Protein AF-F9WEQ5-F1 (afdb_monomer_lite)

Structure (mmCIF, N/CA/C/O backbone):
data_AF-F9WEQ5-F1
#
_entry.id   AF-F9WEQ5-F1
#
loop_
_atom_site.group_PDB
_atom_site.id
_atom_site.type_symbol
_atom_site.label_atom_id
_atom_site.label_alt_id
_atom_site.label_comp_id
_atom_site.label_asym_id
_atom_site.label_entity_id
_atom_site.label_seq_id
_atom_site.pdbx_PDB_ins_code
_atom_site.Cartn_x
_atom_site.Cartn_y
_atom_site.Cartn_z
_atom_site.occupancy
_atom_site.B_iso_or_equiv
_atom_site.auth_seq_id
_atom_site.auth_comp_id
_atom_site.auth_asym_id
_atom_site.auth_atom_id
_atom_site.pdbx_PDB_model_num
ATOM 1 N N . MET A 1 1 ? -12.460 -14.233 12.425 1.00 58.81 1 MET A N 1
ATOM 2 C CA . MET A 1 1 ? -12.900 -13.521 11.205 1.00 58.81 1 MET A CA 1
ATOM 3 C C . MET A 1 1 ? -11.668 -12.796 10.695 1.00 58.81 1 MET A C 1
ATOM 5 O O . MET A 1 1 ? -11.039 -12.148 11.514 1.00 58.81 1 MET A O 1
ATOM 9 N N . VAL A 1 2 ? -11.254 -12.998 9.443 1.00 80.75 2 VAL A N 1
ATOM 10 C CA . VAL A 1 2 ? -10.010 -12.403 8.913 1.00 80.75 2 VAL A CA 1
ATOM 11 C C . VAL A 1 2 ? -10.274 -10.935 8.573 1.00 80.75 2 VAL A C 1
ATOM 13 O O . VAL A 1 2 ? -11.268 -10.630 7.916 1.00 80.75 2 VAL A O 1
ATOM 16 N N . PHE A 1 3 ? -9.411 -10.036 9.036 1.00 89.19 3 PHE A N 1
ATOM 17 C CA . PHE A 1 3 ? -9.428 -8.622 8.686 1.00 89.19 3 PHE A CA 1
ATOM 18 C C . PHE A 1 3 ? -8.559 -8.408 7.445 1.00 89.19 3 PHE A C 1
ATOM 20 O O . PHE A 1 3 ? -7.333 -8.391 7.511 1.00 89.19 3 PHE A O 1
ATOM 27 N N . VAL A 1 4 ? -9.193 -8.296 6.283 1.00 92.00 4 VAL A N 1
ATOM 28 C CA . VAL A 1 4 ? -8.478 -8.155 5.011 1.00 92.00 4 VAL A CA 1
ATOM 29 C C . VAL A 1 4 ? -8.275 -6.679 4.696 1.00 92.00 4 VAL A C 1
ATOM 31 O O . VAL A 1 4 ? -9.220 -5.908 4.793 1.00 92.00 4 VAL A O 1
ATOM 34 N N . LEU A 1 5 ? -7.072 -6.288 4.287 1.00 93.94 5 LEU A N 1
ATOM 35 C CA . LEU A 1 5 ? -6.798 -4.982 3.680 1.00 93.94 5 LEU A CA 1
ATOM 36 C C . LEU A 1 5 ? -6.304 -5.180 2.248 1.00 93.94 5 LEU A C 1
ATOM 38 O O . LEU A 1 5 ? -5.612 -6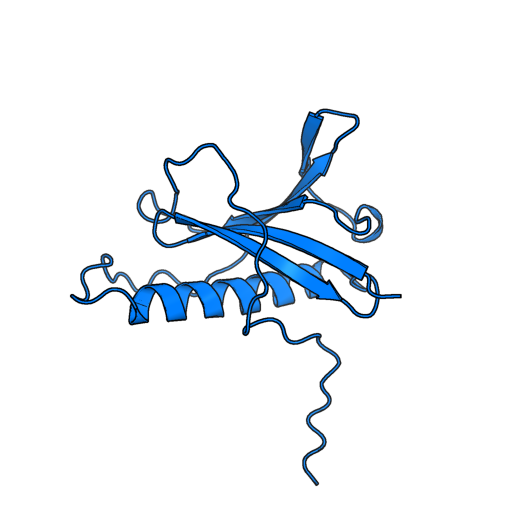.157 1.963 1.00 93.94 5 LEU A O 1
ATOM 42 N N . LEU A 1 6 ? -6.632 -4.255 1.351 1.00 95.00 6 LEU A N 1
ATOM 43 C CA . LEU A 1 6 ? -6.081 -4.228 -0.003 1.00 95.00 6 LEU A CA 1
ATOM 44 C C . LEU A 1 6 ? -5.025 -3.131 -0.043 1.00 95.00 6 LEU A C 1
ATOM 46 O O . LEU A 1 6 ? -5.287 -2.015 0.387 1.00 95.00 6 LEU A O 1
ATOM 50 N N . ALA A 1 7 ? -3.823 -3.412 -0.528 1.00 95.00 7 ALA A N 1
ATOM 51 C CA . ALA A 1 7 ? -2.754 -2.425 -0.584 1.00 95.00 7 ALA A CA 1
ATOM 52 C C . ALA A 1 7 ? -2.156 -2.360 -1.976 1.00 95.00 7 ALA A C 1
ATOM 54 O O . ALA A 1 7 ? -1.735 -3.372 -2.530 1.00 95.00 7 ALA A O 1
ATOM 55 N N . CYS A 1 8 ? -2.054 -1.148 -2.511 1.00 94.50 8 CYS A N 1
ATOM 56 C CA . CYS A 1 8 ? -1.417 -0.904 -3.789 1.00 94.50 8 CYS A CA 1
ATOM 57 C C . CYS A 1 8 ? -0.228 0.050 -3.682 1.00 94.50 8 CYS A C 1
ATOM 59 O O . CYS A 1 8 ? -0.187 0.930 -2.821 1.00 94.50 8 CYS A O 1
ATOM 61 N N . SER A 1 9 ? 0.757 -0.142 -4.555 1.00 92.31 9 SER A N 1
ATOM 62 C CA . SER A 1 9 ? 1.908 0.746 -4.703 1.00 92.31 9 SER A CA 1
ATOM 63 C C . SER A 1 9 ? 2.461 0.674 -6.124 1.00 92.31 9 SER A C 1
ATOM 65 O O . SER A 1 9 ? 2.257 -0.315 -6.830 1.00 92.31 9 SER A O 1
ATOM 67 N N . ASP A 1 10 ? 3.166 1.723 -6.538 1.00 88.62 10 ASP A N 1
ATOM 68 C CA . ASP A 1 10 ? 3.913 1.720 -7.792 1.00 88.62 10 ASP A CA 1
ATOM 69 C C . ASP A 1 10 ? 5.313 1.150 -7.541 1.00 88.62 10 ASP A C 1
ATOM 71 O O . ASP A 1 10 ? 6.085 1.682 -6.735 1.00 88.62 10 ASP A O 1
ATOM 75 N N . ILE A 1 11 ? 5.628 0.046 -8.215 1.00 85.12 11 ILE A N 1
ATOM 76 C CA . ILE A 1 11 ? 6.909 -0.649 -8.121 1.00 85.12 11 ILE A CA 1
ATOM 77 C C . ILE A 1 11 ? 7.353 -0.991 -9.526 1.00 85.12 11 ILE A C 1
ATOM 79 O O . ILE A 1 11 ? 6.603 -1.556 -10.318 1.00 85.12 11 ILE A O 1
ATOM 83 N N . CYS A 1 12 ? 8.602 -0.678 -9.833 1.00 78.62 12 CYS A N 1
ATOM 84 C CA . CYS A 1 12 ? 9.184 -1.027 -11.114 1.00 78.62 12 CYS A CA 1
ATOM 85 C C . CYS A 1 12 ? 8.421 -0.498 -12.348 1.00 78.62 12 CYS A C 1
ATOM 87 O O . CYS A 1 12 ? 8.392 -1.156 -13.388 1.00 78.62 12 CYS A O 1
ATOM 89 N N . GLY A 1 13 ? 7.764 0.662 -12.224 1.00 79.56 13 GLY A N 1
ATOM 90 C CA . GLY A 1 13 ? 6.946 1.253 -13.287 1.00 79.56 13 GLY A CA 1
ATOM 91 C C . GLY A 1 13 ? 5.606 0.543 -13.501 1.00 79.56 13 GLY A C 1
ATOM 92 O O . GLY A 1 13 ? 4.929 0.805 -14.493 1.00 79.56 13 GLY A O 1
ATOM 93 N N . LYS A 1 14 ? 5.217 -0.352 -12.585 1.00 84.31 14 LYS A N 1
ATOM 94 C CA . LYS A 1 14 ? 3.968 -1.120 -12.611 1.00 84.31 14 LYS A CA 1
ATOM 95 C C . LYS A 1 14 ? 3.161 -0.875 -11.344 1.00 84.31 14 LYS A C 1
ATOM 97 O O . LYS A 1 14 ? 3.723 -0.658 -10.271 1.00 84.31 14 LYS A O 1
ATOM 102 N N . LYS A 1 15 ? 1.833 -0.943 -11.454 1.00 90.25 15 LYS A N 1
ATOM 103 C CA . LYS A 1 15 ? 0.969 -0.968 -10.270 1.00 90.25 15 LYS A CA 1
ATOM 104 C C . LYS A 1 15 ? 0.930 -2.374 -9.708 1.00 90.25 15 LYS A C 1
ATOM 106 O O . LYS A 1 15 ? 0.613 -3.332 -10.405 1.00 90.25 15 LYS A O 1
ATOM 111 N N . VAL A 1 16 ? 1.242 -2.491 -8.428 1.00 90.88 16 VAL A N 1
ATOM 112 C CA . VAL A 1 16 ? 1.090 -3.726 -7.666 1.00 90.88 16 VAL A CA 1
ATOM 113 C C . VAL A 1 16 ? -0.085 -3.526 -6.730 1.00 90.88 16 VAL A C 1
ATOM 115 O O . VAL A 1 16 ? -0.094 -2.544 -5.998 1.00 90.88 16 VAL A O 1
ATOM 118 N N . ASN A 1 17 ? -1.062 -4.433 -6.755 1.00 95.06 17 ASN A N 1
ATOM 119 C CA . ASN A 1 17 ? -2.187 -4.449 -5.823 1.00 95.06 17 ASN A CA 1
ATOM 120 C C . ASN A 1 17 ? -2.249 -5.817 -5.140 1.00 95.06 17 ASN A C 1
ATOM 122 O O . ASN A 1 17 ? -2.357 -6.846 -5.811 1.00 95.06 17 ASN A O 1
ATOM 126 N N . VAL A 1 18 ? -2.129 -5.834 -3.817 1.00 94.69 18 VAL A N 1
ATOM 127 C CA . VAL A 1 18 ? -2.003 -7.054 -3.019 1.00 94.69 18 VAL A CA 1
ATOM 128 C C . VAL A 1 18 ? -3.036 -7.112 -1.906 1.00 94.69 18 VAL A C 1
ATOM 130 O O . VAL A 1 18 ? -3.429 -6.098 -1.335 1.00 94.69 18 VAL A O 1
ATOM 133 N N . THR A 1 19 ? -3.445 -8.329 -1.581 1.00 94.19 19 THR A N 1
ATOM 134 C CA . THR A 1 19 ? -4.322 -8.633 -0.454 1.00 94.19 19 THR A CA 1
ATOM 135 C C . THR A 1 19 ? -3.478 -8.920 0.783 1.00 94.19 19 THR A C 1
ATOM 137 O O . THR A 1 19 ? -2.547 -9.723 0.733 1.00 94.19 19 THR A O 1
ATOM 140 N N . LEU A 1 20 ? -3.816 -8.273 1.896 1.00 92.88 20 LEU A N 1
ATOM 141 C CA . LEU A 1 20 ? -3.158 -8.399 3.193 1.00 92.88 20 LEU A CA 1
ATOM 142 C C . LEU A 1 20 ? -4.151 -9.013 4.199 1.00 92.88 20 LEU A C 1
ATOM 144 O O . LEU A 1 20 ? -4.966 -8.288 4.776 1.00 92.88 20 LEU A O 1
ATOM 148 N N . PRO A 1 21 ? -4.150 -10.344 4.382 1.00 91.88 21 PRO A N 1
ATOM 149 C CA . PRO A 1 21 ? -5.092 -11.027 5.263 1.00 91.88 21 PRO A CA 1
ATOM 150 C C . PRO A 1 21 ? -4.612 -10.991 6.721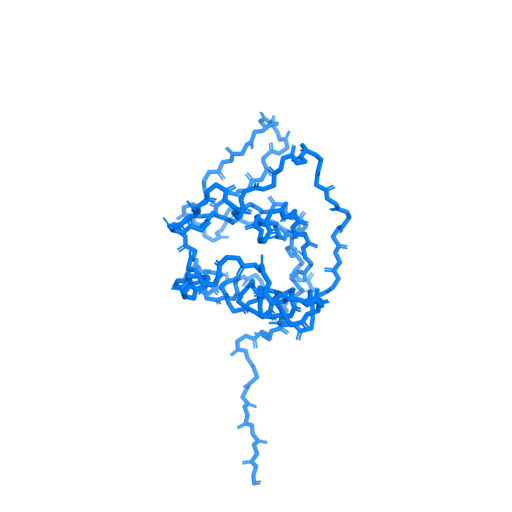 1.00 91.88 21 PRO A C 1
ATOM 152 O O . PRO A 1 21 ? -3.943 -11.910 7.189 1.00 91.88 21 PRO A O 1
ATOM 155 N N . PHE A 1 22 ? -4.950 -9.941 7.468 1.00 88.38 22 PHE A N 1
ATOM 156 C CA . PHE A 1 22 ? -4.631 -9.879 8.893 1.00 88.38 22 PHE A CA 1
ATOM 157 C C . PHE A 1 22 ? -5.583 -10.756 9.719 1.00 88.38 22 PHE A C 1
ATOM 159 O O . PHE A 1 22 ? -6.788 -10.799 9.477 1.00 88.38 22 PHE A O 1
ATOM 166 N N . GLU A 1 23 ? -5.068 -11.434 10.746 1.00 86.88 23 GLU A N 1
ATOM 167 C CA . GLU A 1 23 ? -5.924 -12.180 11.683 1.00 86.88 23 GLU A CA 1
ATOM 168 C C . GLU A 1 23 ? -6.810 -11.245 12.515 1.00 86.88 23 GLU A C 1
ATOM 170 O O . GLU A 1 23 ? -7.963 -11.559 12.798 1.00 86.88 23 GLU A O 1
ATOM 175 N N . ASN A 1 24 ? -6.263 -10.083 12.872 1.00 85.88 24 ASN A N 1
ATOM 176 C CA . ASN A 1 24 ? -6.918 -9.009 13.605 1.00 85.88 24 ASN A CA 1
ATOM 177 C C . ASN A 1 24 ? -6.540 -7.667 12.961 1.00 85.88 24 ASN A C 1
ATOM 179 O O . ASN A 1 24 ? -5.487 -7.593 12.329 1.00 85.88 24 ASN A O 1
ATOM 183 N N . PRO A 1 25 ? -7.336 -6.598 13.134 1.00 87.06 25 PRO A N 1
ATOM 184 C CA . PRO A 1 25 ? -6.932 -5.266 12.693 1.00 87.06 25 PRO A CA 1
ATOM 185 C C . PRO A 1 25 ? -5.525 -4.909 13.205 1.00 87.06 25 PRO A C 1
ATOM 187 O O . PRO A 1 25 ? -5.206 -5.268 14.346 1.00 87.06 25 PRO A O 1
ATOM 190 N N . PRO A 1 26 ? -4.693 -4.209 12.407 1.00 88.25 26 PRO A N 1
ATOM 191 C CA . PRO A 1 26 ? -3.376 -3.763 12.853 1.00 88.25 26 PRO A CA 1
ATOM 192 C C . PRO A 1 26 ? -3.470 -3.033 14.198 1.00 88.25 26 PRO A C 1
ATOM 194 O O . PRO A 1 26 ? -4.306 -2.144 14.370 1.00 88.25 26 PRO A O 1
ATOM 197 N N . LYS A 1 27 ? -2.614 -3.401 15.157 1.00 87.94 27 LYS A N 1
ATOM 198 C CA . LYS A 1 27 ? -2.625 -2.844 16.522 1.00 87.94 27 LYS A CA 1
ATOM 199 C C . LYS A 1 27 ? -2.109 -1.407 16.550 1.00 87.94 27 LYS A C 1
ATOM 201 O O . LYS A 1 27 ? -2.387 -0.672 17.495 1.00 87.94 27 LYS A O 1
ATOM 206 N N . SER A 1 28 ? -1.335 -1.019 15.539 1.00 91.75 28 SER A N 1
ATOM 207 C CA . SER A 1 28 ? -0.823 0.334 15.352 1.00 91.75 28 SER A CA 1
ATOM 208 C C . SER A 1 28 ? -0.551 0.621 13.877 1.00 91.75 28 SER A C 1
ATOM 210 O O . SER A 1 28 ? -0.408 -0.289 13.055 1.00 91.75 28 SER A O 1
ATOM 212 N N . LEU A 1 29 ? -0.414 1.905 13.535 1.00 91.31 29 LEU A N 1
ATOM 213 C CA . LEU A 1 29 ? 0.077 2.278 12.211 1.00 91.31 29 LEU A CA 1
ATOM 214 C C . LEU A 1 29 ? 1.495 1.765 11.974 1.00 91.31 29 LEU A C 1
ATOM 216 O O . LEU A 1 29 ? 1.767 1.276 10.889 1.00 91.31 29 LEU A O 1
ATOM 220 N N . GLU A 1 30 ? 2.383 1.823 12.965 1.00 90.81 30 GLU A N 1
ATOM 221 C CA . GLU A 1 30 ? 3.761 1.332 12.829 1.00 90.81 30 GLU A CA 1
ATOM 222 C C . GLU A 1 30 ? 3.812 -0.138 12.380 1.00 90.81 30 GLU A C 1
ATOM 224 O O . GLU A 1 30 ? 4.600 -0.489 11.501 1.00 90.81 30 GLU A O 1
ATOM 229 N N . GLU A 1 31 ? 2.920 -0.979 12.914 1.00 90.75 31 GLU A N 1
ATOM 230 C CA . GLU A 1 31 ? 2.759 -2.361 12.462 1.00 90.75 31 GLU A CA 1
ATOM 231 C C . GLU A 1 31 ? 2.345 -2.424 10.986 1.00 90.75 31 GLU A C 1
ATOM 233 O O . GLU A 1 31 ? 2.974 -3.140 10.204 1.00 90.75 31 GLU A O 1
ATOM 238 N N . LEU A 1 32 ? 1.344 -1.634 10.582 1.00 91.56 32 LEU A N 1
ATOM 239 C CA . LEU A 1 32 ? 0.917 -1.556 9.185 1.00 91.56 32 LEU A CA 1
ATOM 240 C C . LEU A 1 32 ? 2.064 -1.100 8.270 1.00 91.56 32 LEU A C 1
ATOM 242 O O . LEU A 1 32 ? 2.313 -1.754 7.260 1.00 91.56 32 LEU A O 1
ATOM 246 N N . TYR A 1 33 ? 2.785 -0.030 8.630 1.00 91.88 33 TYR A N 1
ATOM 247 C CA . TYR A 1 33 ? 3.947 0.477 7.888 1.00 91.88 33 TYR A CA 1
ATOM 248 C C . TYR A 1 33 ? 5.006 -0.617 7.712 1.00 91.88 33 TYR A C 1
ATOM 250 O O . TYR A 1 33 ? 5.474 -0.849 6.598 1.00 91.88 33 TYR A O 1
ATOM 258 N N . ARG A 1 34 ? 5.338 -1.343 8.784 1.00 90.56 34 ARG A N 1
ATOM 259 C CA . ARG A 1 34 ? 6.307 -2.442 8.738 1.00 90.56 34 ARG A CA 1
ATOM 260 C C . ARG A 1 34 ? 5.854 -3.576 7.815 1.00 90.56 34 ARG A C 1
ATOM 262 O O . ARG A 1 34 ? 6.659 -4.063 7.022 1.00 90.56 34 ARG A O 1
ATOM 269 N N . VAL A 1 35 ? 4.588 -3.985 7.901 1.00 91.69 35 VAL A N 1
ATOM 270 C CA . VAL A 1 35 ? 4.034 -5.069 7.073 1.00 91.69 35 VAL A CA 1
ATOM 271 C C . VAL A 1 35 ? 4.015 -4.678 5.597 1.00 91.69 35 VAL A C 1
ATOM 273 O O . VAL A 1 35 ? 4.500 -5.447 4.768 1.00 91.69 35 VAL A O 1
ATOM 276 N N . VAL A 1 36 ? 3.518 -3.483 5.251 1.00 92.50 36 VAL A N 1
ATOM 277 C CA . VAL A 1 36 ? 3.484 -3.051 3.843 1.00 92.50 36 VAL A CA 1
ATOM 278 C C . VAL A 1 36 ? 4.889 -2.888 3.278 1.00 92.50 36 VAL A C 1
ATOM 280 O O . VAL A 1 36 ? 5.133 -3.294 2.146 1.00 92.50 36 VAL A O 1
ATOM 283 N N . GLU A 1 37 ? 5.839 -2.362 4.056 1.00 91.88 37 GLU A N 1
ATOM 284 C CA . GLU A 1 37 ? 7.231 -2.285 3.618 1.00 91.88 37 GLU A CA 1
ATOM 285 C C . GLU A 1 37 ? 7.810 -3.664 3.337 1.00 91.88 37 GLU A C 1
ATOM 287 O O . GLU A 1 37 ? 8.422 -3.865 2.294 1.00 91.88 37 GLU A O 1
ATOM 292 N N . GLN A 1 38 ? 7.610 -4.622 4.238 1.00 91.00 38 GLN A N 1
ATOM 293 C CA . GLN A 1 38 ? 8.098 -5.982 4.053 1.00 91.00 38 GLN A CA 1
ATOM 294 C C . GLN A 1 38 ? 7.519 -6.627 2.789 1.00 91.00 38 GLN A C 1
ATOM 296 O O . GLN A 1 38 ? 8.276 -7.172 1.983 1.00 91.00 38 GLN A O 1
ATOM 301 N N . VAL A 1 39 ? 6.201 -6.523 2.598 1.00 92.12 39 VAL A N 1
ATOM 302 C CA . VAL A 1 39 ? 5.505 -7.069 1.428 1.00 92.12 39 VAL A CA 1
ATOM 303 C C . VAL A 1 39 ? 6.046 -6.445 0.147 1.00 92.12 39 VAL A C 1
ATOM 305 O O . VAL A 1 39 ? 6.528 -7.156 -0.731 1.00 92.12 39 VAL A O 1
ATOM 308 N N . PHE A 1 40 ? 6.044 -5.114 0.051 1.00 90.94 40 PHE A N 1
ATOM 309 C CA . PHE A 1 40 ? 6.457 -4.424 -1.168 1.00 90.94 40 PHE A CA 1
ATOM 310 C C . PHE A 1 40 ? 7.965 -4.520 -1.439 1.00 90.94 40 PHE A C 1
ATOM 312 O O . PHE A 1 40 ? 8.364 -4.513 -2.599 1.00 90.94 40 PHE A O 1
ATOM 319 N N . ARG A 1 41 ? 8.815 -4.698 -0.415 1.00 89.31 41 ARG A N 1
ATOM 320 C CA . ARG A 1 41 ? 10.234 -5.067 -0.605 1.00 89.31 41 ARG A CA 1
ATOM 321 C C . ARG A 1 41 ? 10.379 -6.452 -1.238 1.00 89.31 41 ARG A C 1
ATOM 323 O O . ARG A 1 41 ? 11.247 -6.637 -2.089 1.00 89.31 41 ARG A O 1
ATOM 330 N N . GLY A 1 42 ? 9.561 -7.418 -0.816 1.00 87.94 42 GLY A N 1
ATOM 331 C CA . GLY A 1 42 ? 9.527 -8.759 -1.403 1.00 87.94 42 GLY A CA 1
ATOM 332 C C . GLY A 1 42 ? 9.086 -8.729 -2.866 1.00 87.94 42 GLY A C 1
ATOM 333 O O . GLY A 1 42 ? 9.792 -9.245 -3.730 1.00 87.94 42 GLY A O 1
ATOM 334 N N . GLU A 1 43 ? 7.994 -8.015 -3.144 1.00 89.50 43 GLU A N 1
ATOM 335 C CA . GLU A 1 43 ? 7.473 -7.795 -4.499 1.00 89.50 43 GLU A CA 1
ATOM 336 C C . GLU A 1 43 ? 8.496 -7.082 -5.402 1.00 89.50 43 GLU A C 1
ATOM 338 O O . GLU A 1 43 ? 8.754 -7.523 -6.520 1.00 89.50 43 GLU A O 1
ATOM 343 N N . GLU A 1 44 ? 9.151 -6.021 -4.911 1.00 86.31 44 GLU A N 1
ATOM 344 C CA . GLU A 1 44 ? 10.212 -5.314 -5.645 1.00 86.31 44 GLU A CA 1
ATOM 345 C C . GLU A 1 44 ? 11.376 -6.254 -5.988 1.00 86.31 44 GLU A C 1
ATOM 347 O O . GLU A 1 44 ? 11.893 -6.230 -7.108 1.00 86.31 44 GLU A O 1
ATOM 352 N N . LYS A 1 45 ? 11.794 -7.102 -5.042 1.00 84.38 45 LYS A N 1
ATOM 353 C CA . LYS A 1 45 ? 12.878 -8.067 -5.258 1.00 84.38 45 LYS A CA 1
ATOM 354 C C . LYS A 1 45 ? 12.505 -9.102 -6.321 1.00 84.38 45 LYS A C 1
ATOM 356 O O . LYS A 1 45 ? 13.325 -9.391 -7.189 1.00 84.38 45 LYS A O 1
ATOM 361 N N . GLU A 1 46 ? 11.288 -9.631 -6.273 1.00 84.56 46 GLU A N 1
ATOM 362 C CA . GLU A 1 46 ? 10.792 -10.628 -7.225 1.00 84.56 46 GLU A CA 1
ATOM 363 C C . GLU A 1 46 ? 10.627 -10.045 -8.639 1.00 84.56 46 GLU A C 1
ATOM 365 O O . GLU A 1 46 ? 11.047 -10.656 -9.624 1.00 84.56 46 GLU A O 1
ATOM 370 N N . MET A 1 47 ? 10.119 -8.814 -8.757 1.00 81.69 47 MET A N 1
ATOM 371 C CA . MET A 1 47 ? 10.030 -8.100 -10.037 1.00 81.69 47 MET A CA 1
ATOM 372 C C . MET A 1 47 ? 11.405 -7.833 -10.659 1.00 81.69 47 MET A C 1
ATOM 374 O O . MET A 1 47 ? 11.597 -8.012 -11.865 1.00 81.69 47 MET A O 1
ATOM 378 N N . LYS A 1 48 ? 12.390 -7.450 -9.837 1.00 78.75 48 LYS A N 1
ATOM 379 C CA . LYS A 1 48 ? 13.776 -7.256 -10.292 1.00 78.75 48 LYS A CA 1
ATOM 380 C C . LYS A 1 48 ? 14.420 -8.566 -10.755 1.00 78.75 48 LYS A C 1
ATOM 382 O O . LYS A 1 48 ? 15.188 -8.546 -11.708 1.00 78.75 48 LYS A O 1
ATOM 387 N N . GLN A 1 49 ? 14.111 -9.689 -10.104 1.00 76.25 49 GLN A N 1
ATOM 388 C CA . GLN A 1 49 ? 14.652 -11.009 -10.458 1.00 76.25 49 GLN A CA 1
ATOM 389 C C . GLN A 1 49 ? 13.999 -11.628 -11.700 1.00 76.25 49 GLN A C 1
ATOM 391 O O . GLN A 1 49 ? 14.673 -12.325 -12.450 1.00 76.25 49 GLN A O 1
ATOM 396 N N . SER A 1 50 ? 12.708 -11.376 -11.921 1.00 72.12 50 SER A N 1
ATOM 397 C CA . SER A 1 50 ? 11.943 -11.915 -13.058 1.00 72.12 50 SER A CA 1
ATOM 398 C C . SER A 1 50 ? 12.144 -11.149 -14.369 1.00 72.12 50 SER A C 1
ATOM 400 O O . SER A 1 50 ? 11.782 -11.647 -15.433 1.00 72.12 50 SER A O 1
ATOM 402 N N . THR A 1 51 ? 12.736 -9.953 -14.326 1.00 64.81 51 THR A N 1
ATOM 403 C CA . THR A 1 51 ? 13.054 -9.186 -15.536 1.00 64.81 51 THR A CA 1
ATOM 404 C C . THR A 1 51 ? 14.353 -9.716 -16.156 1.00 64.81 51 THR A C 1
ATOM 406 O O . THR A 1 51 ? 15.452 -9.316 -15.765 1.00 64.81 51 THR A O 1
ATOM 409 N N . GLU A 1 52 ? 14.236 -10.630 -17.126 1.00 47.97 52 GLU A N 1
ATOM 410 C CA . GLU A 1 52 ? 15.359 -11.099 -17.948 1.00 47.97 52 GLU A CA 1
ATOM 411 C C . GLU A 1 52 ? 16.077 -9.900 -18.596 1.00 47.97 52 GLU A C 1
ATOM 413 O O . GLU A 1 52 ? 15.483 -9.139 -19.359 1.00 47.97 52 GLU A O 1
ATOM 418 N N . GLY A 1 53 ? 17.361 -9.703 -18.277 1.00 51.97 53 GLY A N 1
ATOM 419 C CA . GLY A 1 53 ? 18.206 -8.686 -18.916 1.00 51.97 53 GLY A CA 1
ATOM 420 C C . GLY A 1 53 ? 18.722 -7.555 -18.023 1.00 51.97 53 GLY A C 1
ATOM 421 O O . GLY A 1 53 ? 19.429 -6.689 -18.528 1.00 51.97 53 GLY A O 1
ATOM 422 N N . GLY A 1 54 ? 18.432 -7.547 -16.715 1.00 48.66 54 GLY A N 1
ATOM 423 C CA . GLY A 1 54 ? 19.197 -6.755 -15.734 1.00 48.66 54 GLY A CA 1
ATOM 424 C C . GLY A 1 54 ? 19.188 -5.231 -15.923 1.00 48.66 54 GLY A C 1
ATOM 425 O O . GLY A 1 54 ? 20.003 -4.546 -15.313 1.00 48.66 54 GLY A O 1
ATOM 426 N N . ASN A 1 55 ? 18.284 -4.690 -16.743 1.00 47.75 55 ASN A N 1
ATOM 427 C CA . ASN A 1 55 ? 18.225 -3.262 -17.061 1.00 47.75 55 ASN A CA 1
ATOM 428 C C . ASN A 1 55 ? 17.016 -2.571 -16.413 1.00 47.75 55 ASN A C 1
ATOM 430 O O . ASN A 1 55 ? 16.411 -1.674 -16.995 1.00 47.75 55 ASN A O 1
ATOM 434 N N . TYR A 1 56 ? 16.638 -2.996 -15.203 1.00 54.06 56 TYR A N 1
ATOM 435 C CA . TYR A 1 56 ? 15.898 -2.102 -14.321 1.00 54.06 56 TYR A CA 1
ATOM 436 C C . TYR A 1 56 ? 16.941 -1.210 -13.665 1.00 54.06 56 TYR A C 1
ATOM 438 O O . TYR A 1 56 ? 17.528 -1.634 -12.673 1.00 54.06 56 TYR A O 1
ATOM 446 N N . ASP A 1 57 ? 17.220 -0.072 -14.318 1.00 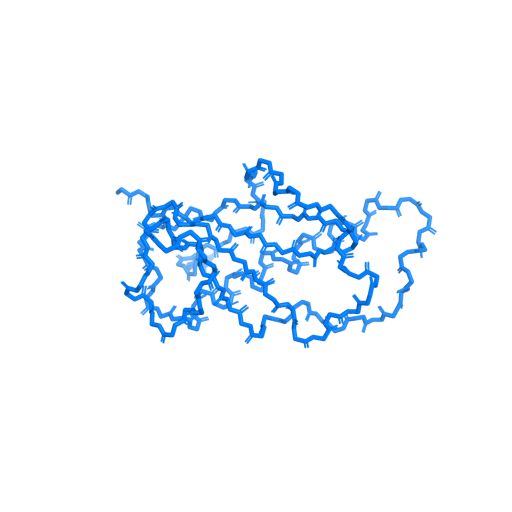49.59 57 ASP A N 1
ATOM 447 C CA . ASP A 1 57 ? 18.236 0.943 -14.006 1.00 49.59 57 ASP A CA 1
ATOM 448 C C . ASP A 1 57 ? 18.678 0.835 -12.544 1.00 49.59 57 ASP A C 1
ATOM 450 O O . ASP A 1 57 ? 18.035 1.345 -11.619 1.00 49.59 57 ASP A O 1
ATOM 454 N N . SER A 1 58 ? 19.703 0.002 -12.337 1.00 44.94 58 SER A N 1
ATOM 455 C CA . SER A 1 58 ? 20.002 -0.650 -11.065 1.00 44.94 58 SER A CA 1
ATOM 456 C C . SER A 1 58 ? 20.765 0.304 -10.173 1.00 44.94 58 SER A C 1
ATOM 458 O O . SER A 1 58 ? 21.828 -0.012 -9.633 1.00 44.94 58 SER A O 1
ATOM 460 N N . ARG A 1 59 ? 20.225 1.508 -9.993 1.00 50.03 59 ARG A N 1
ATOM 461 C CA . ARG A 1 59 ? 20.517 2.224 -8.772 1.00 50.03 59 ARG A CA 1
ATOM 462 C C . ARG A 1 59 ? 20.066 1.287 -7.656 1.00 50.03 59 ARG A C 1
ATOM 464 O O . ARG A 1 59 ? 18.964 0.737 -7.749 1.00 50.03 59 ARG A O 1
ATOM 471 N N . PRO A 1 60 ? 20.885 1.068 -6.620 1.00 47.91 60 PRO A N 1
ATOM 472 C CA . PRO A 1 60 ? 20.399 0.535 -5.363 1.00 47.91 60 PRO A CA 1
ATOM 473 C C . PRO A 1 60 ? 19.410 1.570 -4.821 1.00 47.91 60 PRO A C 1
ATOM 475 O O . PRO A 1 60 ? 19.736 2.404 -3.985 1.00 47.91 60 PRO A O 1
ATOM 478 N N . SER A 1 61 ? 18.212 1.597 -5.402 1.00 52.56 61 SER A N 1
ATOM 479 C CA . SER A 1 61 ? 17.073 2.322 -4.904 1.00 52.56 61 SER A CA 1
ATOM 480 C C . SER A 1 61 ? 16.886 1.723 -3.527 1.00 52.56 61 SER A C 1
ATOM 482 O O . SER A 1 61 ? 16.634 0.518 -3.422 1.00 52.56 61 SER A O 1
ATOM 484 N N . GLU A 1 62 ? 17.153 2.530 -2.507 1.00 61.78 62 GLU A N 1
ATOM 485 C CA . GLU A 1 62 ? 17.035 2.164 -1.105 1.00 61.78 62 GLU A CA 1
ATOM 486 C C . GLU A 1 62 ? 15.826 1.250 -0.897 1.00 61.78 62 GLU A C 1
ATOM 488 O O . GLU A 1 62 ? 14.799 1.434 -1.577 1.00 61.78 62 GLU A O 1
ATOM 493 N N . PRO A 1 63 ? 15.945 0.258 0.002 1.00 72.88 63 PRO A N 1
ATOM 494 C CA . PRO A 1 63 ? 14.890 -0.723 0.207 1.00 72.88 63 PRO A CA 1
ATOM 495 C C . PRO A 1 63 ? 13.543 -0.015 0.328 1.00 72.88 63 PRO A C 1
ATOM 497 O O . PRO A 1 63 ? 13.467 1.039 0.969 1.00 72.88 63 PRO A O 1
ATOM 500 N N . PHE A 1 64 ? 12.507 -0.552 -0.329 1.00 82.44 64 PHE A N 1
ATOM 501 C CA . PHE A 1 64 ? 11.182 0.066 -0.342 1.00 82.44 64 PHE A CA 1
ATOM 502 C C . PHE A 1 64 ? 10.795 0.531 1.070 1.00 82.44 64 PHE A C 1
ATOM 504 O O . PHE A 1 64 ? 10.630 -0.268 1.993 1.00 82.44 64 PHE A O 1
ATOM 511 N N . THR A 1 65 ? 10.730 1.851 1.230 1.00 85.62 65 THR A N 1
ATOM 512 C CA . THR A 1 65 ? 10.441 2.522 2.496 1.00 85.62 65 THR A CA 1
ATOM 513 C C . THR A 1 65 ? 9.161 3.305 2.299 1.00 85.62 65 THR A C 1
ATOM 515 O O . THR A 1 65 ? 9.071 4.150 1.397 1.00 85.62 65 THR A O 1
ATOM 518 N N . CYS A 1 66 ? 8.174 3.011 3.128 1.00 89.81 66 CYS A N 1
ATOM 519 C CA . CYS A 1 66 ? 6.882 3.655 3.100 1.00 89.81 66 CYS A CA 1
ATOM 520 C C . CYS A 1 66 ? 7.002 5.042 3.741 1.00 89.81 66 CYS A C 1
ATOM 522 O O . CYS A 1 66 ? 7.573 5.213 4.815 1.00 89.81 66 CYS A O 1
ATOM 524 N N . ARG A 1 67 ? 6.486 6.066 3.060 1.00 90.06 67 ARG A N 1
ATOM 525 C CA . ARG A 1 67 ? 6.433 7.442 3.573 1.00 90.06 67 ARG A CA 1
ATOM 526 C C . ARG A 1 67 ? 5.066 7.812 4.103 1.00 90.06 67 ARG A C 1
ATOM 528 O O . ARG A 1 67 ? 4.989 8.536 5.087 1.00 90.06 67 ARG A O 1
ATOM 535 N N . ARG A 1 68 ? 4.015 7.389 3.407 1.00 92.31 68 ARG A N 1
ATOM 536 C CA . ARG A 1 68 ? 2.631 7.607 3.824 1.00 92.31 68 ARG A CA 1
ATOM 537 C C . ARG A 1 68 ? 1.722 6.552 3.224 1.00 92.31 68 ARG A C 1
ATOM 539 O O . ARG A 1 68 ? 2.002 6.034 2.139 1.00 92.31 68 ARG A O 1
ATOM 546 N N . ILE A 1 69 ? 0.609 6.323 3.904 1.00 94.62 69 ILE A N 1
ATOM 547 C CA . ILE A 1 69 ? -0.468 5.448 3.460 1.00 94.62 69 ILE A CA 1
ATOM 548 C C . ILE A 1 69 ? -1.742 6.284 3.368 1.00 94.62 69 ILE A C 1
ATOM 550 O O . ILE A 1 69 ? -2.075 7.038 4.284 1.00 94.62 69 ILE A O 1
ATOM 554 N N . GLN A 1 70 ? -2.445 6.165 2.249 1.00 95.38 70 GLN A N 1
ATOM 555 C CA . GLN A 1 70 ? -3.779 6.732 2.075 1.00 95.38 70 GLN A CA 1
ATOM 556 C C . GLN A 1 70 ? -4.789 5.598 1.938 1.00 95.38 70 GLN A C 1
ATOM 558 O O . GLN A 1 70 ? -4.459 4.581 1.339 1.00 95.38 70 GLN A O 1
ATOM 563 N N . ARG A 1 71 ? -6.006 5.768 2.453 1.00 95.56 71 ARG A N 1
ATOM 564 C CA . ARG A 1 71 ? -7.136 4.887 2.124 1.00 95.56 71 ARG A CA 1
ATOM 565 C C . ARG A 1 71 ? -8.054 5.579 1.130 1.0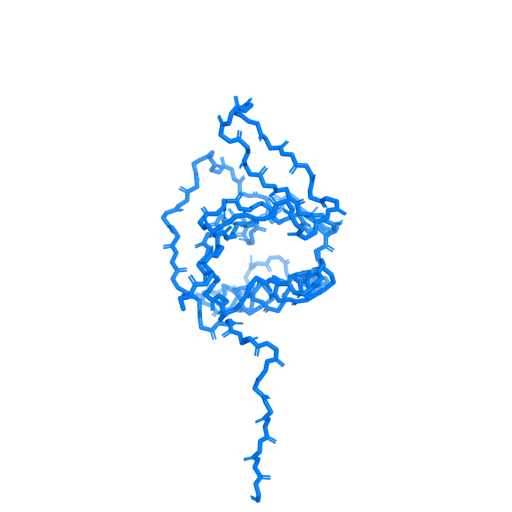0 95.56 71 ARG A C 1
ATOM 567 O O . ARG A 1 71 ? -8.161 6.808 1.145 1.00 95.56 71 ARG A O 1
ATOM 574 N N . TYR A 1 72 ? -8.726 4.803 0.298 1.00 93.88 72 TYR A N 1
ATOM 575 C CA . TYR A 1 72 ? -9.840 5.306 -0.485 1.00 93.88 72 TYR A CA 1
ATOM 576 C C . TYR A 1 72 ? -11.074 5.416 0.415 1.00 93.88 72 TYR A C 1
ATOM 578 O O . TYR A 1 72 ? -11.456 4.454 1.073 1.00 93.88 72 TYR A O 1
ATOM 586 N N . ASP A 1 73 ? -11.646 6.613 0.503 1.00 91.38 73 ASP A N 1
ATOM 587 C CA . ASP A 1 73 ? -12.871 6.889 1.247 1.00 91.38 73 ASP A CA 1
ATOM 588 C C . ASP A 1 73 ? -14.031 6.913 0.247 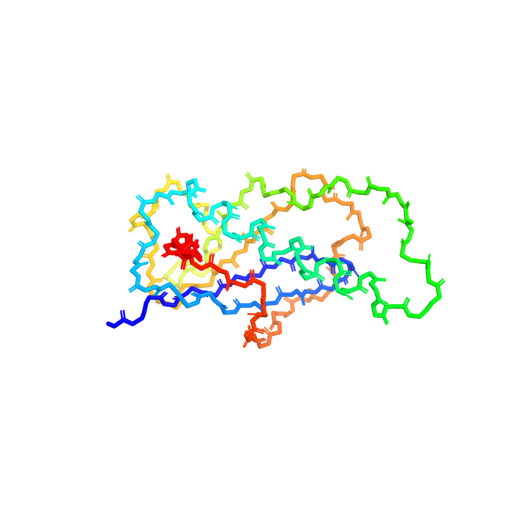1.00 91.38 73 ASP A C 1
ATOM 590 O O . ASP A 1 73 ? -14.120 7.834 -0.570 1.00 91.38 73 ASP A O 1
ATOM 594 N N . ASP A 1 74 ? -14.877 5.880 0.276 1.00 88.19 74 ASP A N 1
ATOM 595 C CA . ASP A 1 74 ? -15.987 5.718 -0.671 1.00 88.19 74 ASP A CA 1
ATOM 596 C C . ASP A 1 74 ? -17.031 6.835 -0.547 1.00 88.19 74 ASP A C 1
ATOM 598 O O . ASP A 1 74 ? -17.552 7.306 -1.561 1.00 88.19 74 ASP A O 1
ATOM 602 N N . ASP A 1 75 ? -17.277 7.327 0.672 1.00 89.50 75 ASP A N 1
ATOM 603 C CA . ASP A 1 75 ? -18.238 8.404 0.926 1.00 89.50 75 ASP A CA 1
ATOM 604 C C . ASP A 1 75 ? -17.775 9.718 0.284 1.00 89.50 75 ASP A C 1
ATOM 606 O O . ASP A 1 75 ? -18.562 10.462 -0.307 1.00 89.50 75 ASP A O 1
ATOM 610 N N . LYS A 1 76 ? -16.472 10.008 0.370 1.00 89.88 76 LYS A N 1
ATOM 611 C CA . LYS A 1 76 ? -15.859 11.214 -0.216 1.00 89.88 76 LYS A CA 1
ATOM 612 C C . LYS A 1 76 ? -15.386 11.013 -1.652 1.00 89.88 76 LYS A C 1
ATOM 614 O O . LYS A 1 76 ? -15.012 11.991 -2.303 1.00 89.88 76 LYS A O 1
ATOM 619 N N . ARG A 1 77 ? -15.369 9.767 -2.134 1.00 89.62 77 ARG A N 1
ATOM 620 C CA . ARG A 1 77 ? -14.786 9.333 -3.414 1.00 89.62 77 ARG A CA 1
ATOM 621 C C . ARG A 1 77 ? -13.358 9.854 -3.605 1.00 89.62 77 ARG A C 1
ATOM 623 O O . ARG A 1 77 ? -12.974 10.259 -4.705 1.00 89.62 77 ARG A O 1
ATOM 630 N N . ALA A 1 78 ? -12.583 9.884 -2.522 1.00 91.88 78 ALA A N 1
ATOM 631 C CA . ALA A 1 78 ? -11.278 10.532 -2.471 1.00 91.88 78 ALA A CA 1
ATOM 632 C C . ALA A 1 78 ? -10.277 9.748 -1.619 1.00 91.88 78 ALA A C 1
ATOM 634 O O . ALA A 1 78 ? -10.641 9.059 -0.670 1.00 91.88 78 ALA A O 1
ATOM 635 N N . TRP A 1 79 ? -8.991 9.903 -1.933 1.00 92.88 79 TRP A N 1
ATOM 636 C CA . TRP A 1 79 ? -7.908 9.359 -1.120 1.00 92.88 79 TRP A CA 1
ATOM 637 C C . TRP A 1 79 ? -7.668 10.240 0.103 1.00 92.88 79 TRP A C 1
ATOM 639 O O . TRP A 1 79 ? -7.395 11.435 -0.027 1.00 92.88 79 TRP A O 1
ATOM 649 N N . VAL A 1 80 ? -7.741 9.643 1.289 1.00 94.12 80 VAL A N 1
ATOM 650 C CA . VAL A 1 80 ? -7.508 10.321 2.567 1.00 94.12 80 VAL A CA 1
ATOM 651 C C . VAL A 1 80 ? -6.310 9.703 3.273 1.00 94.12 80 VAL A C 1
ATOM 653 O O . VAL A 1 80 ? -6.124 8.489 3.271 1.00 94.12 80 VAL A O 1
ATOM 656 N N . GLU A 1 81 ? -5.458 10.545 3.851 1.00 94.06 81 GLU A N 1
ATOM 657 C CA . GLU A 1 81 ? -4.294 10.081 4.605 1.00 94.06 81 GLU A CA 1
ATOM 658 C C . GLU A 1 81 ? -4.716 9.429 5.919 1.00 94.06 81 GLU A C 1
ATOM 660 O O . GLU A 1 81 ? -5.563 9.959 6.640 1.00 94.06 81 GLU A O 1
ATOM 665 N N . ILE A 1 82 ? -4.112 8.278 6.215 1.00 93.19 82 ILE A N 1
ATOM 666 C CA . ILE A 1 82 ? -4.389 7.538 7.441 1.00 93.19 82 ILE A CA 1
ATOM 667 C C . ILE A 1 82 ? -3.499 8.086 8.544 1.00 93.19 82 ILE A C 1
ATOM 669 O O . ILE A 1 82 ? -2.274 7.967 8.497 1.00 93.19 82 ILE A O 1
ATOM 673 N N . THR A 1 83 ? -4.133 8.657 9.559 1.00 91.69 83 THR A N 1
ATOM 674 C CA . THR A 1 83 ? -3.457 9.207 10.741 1.00 91.69 83 THR A CA 1
ATOM 675 C C . THR A 1 83 ? -3.699 8.374 11.992 1.00 91.69 83 THR A C 1
ATOM 677 O O . THR A 1 83 ? -3.006 8.557 12.991 1.00 91.69 83 THR A O 1
ATOM 680 N N . ASN A 1 84 ? -4.653 7.441 11.942 1.00 89.62 84 ASN A N 1
ATOM 681 C CA . ASN A 1 84 ? -4.960 6.536 13.040 1.00 89.62 84 ASN A CA 1
ATOM 682 C C . ASN A 1 84 ? -5.397 5.158 12.519 1.00 89.62 84 ASN A C 1
ATOM 684 O O . ASN A 1 84 ? -6.173 5.069 11.572 1.00 89.62 84 ASN A O 1
ATOM 688 N N . GLU A 1 85 ? -4.945 4.087 13.167 1.00 88.88 85 GLU A N 1
ATOM 689 C CA . GLU A 1 85 ? -5.273 2.699 12.823 1.00 88.88 85 GLU A CA 1
ATOM 690 C C . GLU A 1 85 ? -6.776 2.395 12.893 1.00 88.88 85 GLU A C 1
ATOM 692 O O . GLU A 1 85 ? -7.281 1.584 12.125 1.00 88.88 85 GLU A O 1
ATOM 697 N N . LYS A 1 86 ? -7.527 3.107 13.740 1.00 89.62 86 LYS A N 1
ATOM 698 C CA . LYS A 1 86 ? -8.985 2.959 13.879 1.00 89.62 86 LYS A CA 1
ATOM 699 C C . LYS A 1 86 ? -9.770 3.467 12.668 1.00 89.62 86 LYS A C 1
ATOM 701 O O . LYS A 1 86 ? -10.977 3.269 12.612 1.00 89.62 86 LYS A O 1
ATOM 706 N N . GLN A 1 87 ? -9.113 4.152 11.729 1.00 90.44 87 GLN A N 1
ATOM 707 C CA . GLN A 1 87 ? -9.718 4.577 10.461 1.00 90.44 87 GLN A CA 1
ATOM 708 C C . GLN A 1 87 ? -9.790 3.435 9.439 1.00 90.44 87 GLN A C 1
ATOM 710 O O . GLN A 1 87 ? -10.436 3.601 8.408 1.00 90.44 87 GLN A O 1
ATOM 715 N N . LEU A 1 88 ? -9.119 2.309 9.705 1.00 91.19 88 LEU A N 1
ATOM 716 C CA . LEU A 1 88 ? -9.100 1.144 8.831 1.00 91.19 88 LEU A CA 1
ATOM 717 C C . LEU A 1 88 ? -10.367 0.314 9.012 1.00 91.19 88 LEU A C 1
ATOM 719 O O . LEU A 1 88 ? -10.739 -0.052 10.128 1.00 91.19 88 LEU A O 1
ATOM 723 N N . CYS A 1 89 ? -10.981 -0.045 7.896 1.00 91.12 89 CYS A N 1
ATOM 724 C CA . CYS A 1 89 ? -12.066 -1.009 7.824 1.00 91.12 89 CYS A CA 1
ATOM 725 C C . CYS A 1 89 ? -11.654 -2.221 6.984 1.00 91.12 89 CYS A C 1
ATOM 727 O O . CYS A 1 89 ? -10.699 -2.187 6.207 1.00 91.12 89 CYS A O 1
A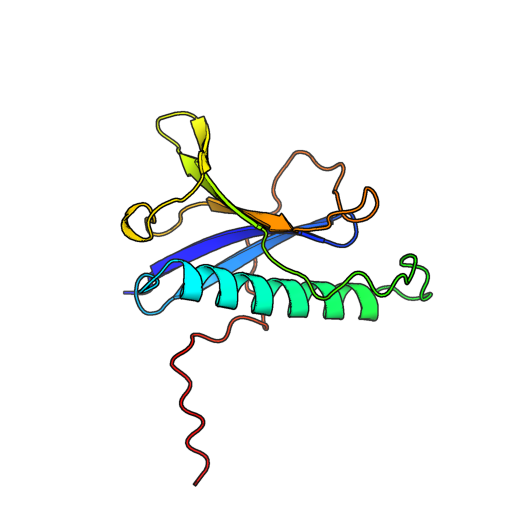TOM 729 N N . ALA A 1 90 ? -12.358 -3.333 7.192 1.00 90.94 90 ALA A N 1
ATOM 730 C CA . ALA A 1 90 ? -12.119 -4.532 6.406 1.00 90.94 90 ALA A CA 1
ATOM 731 C C . ALA A 1 90 ? -12.434 -4.248 4.930 1.00 90.94 90 ALA A C 1
ATOM 733 O O . ALA A 1 90 ? -13.450 -3.634 4.616 1.00 90.94 90 ALA A O 1
ATOM 734 N N . CYS A 1 91 ? -11.567 -4.739 4.054 1.00 91.06 91 CYS A N 1
ATOM 735 C CA . CYS A 1 91 ? -11.560 -4.531 2.610 1.00 91.06 91 CYS A CA 1
ATOM 736 C C . CYS A 1 91 ? -11.269 -3.090 2.156 1.00 91.06 91 CYS A C 1
ATOM 738 O O . CYS A 1 91 ? -11.462 -2.795 0.978 1.00 91.06 91 CYS A O 1
ATOM 740 N N . ASP A 1 92 ? -10.746 -2.219 3.030 1.00 93.88 92 ASP A N 1
ATOM 741 C CA . ASP A 1 92 ? -10.288 -0.888 2.617 1.00 93.88 92 ASP A CA 1
ATOM 742 C C . ASP A 1 92 ? -9.171 -0.995 1.566 1.00 93.88 92 ASP A C 1
ATOM 744 O O . ASP A 1 92 ? -8.219 -1.772 1.715 1.00 93.88 92 ASP A O 1
ATOM 748 N N . GLN A 1 93 ? -9.263 -0.163 0.524 1.00 95.44 93 GLN A N 1
ATOM 749 C CA . GLN A 1 93 ? -8.209 -0.007 -0.472 1.00 95.44 93 GLN A CA 1
ATOM 750 C C . GLN A 1 93 ? -7.198 1.046 -0.019 1.00 95.44 93 GLN A C 1
ATOM 752 O O . GLN A 1 93 ? -7.517 2.225 0.135 1.00 95.44 93 GLN A O 1
ATOM 757 N N . LEU A 1 94 ? -5.950 0.619 0.145 1.00 95.81 94 LEU A N 1
ATOM 758 C CA . LEU A 1 94 ? -4.821 1.429 0.576 1.00 95.81 94 LEU A CA 1
ATOM 759 C C . LEU A 1 94 ? -3.902 1.759 -0.600 1.00 95.81 94 LEU A C 1
ATOM 761 O O . LEU A 1 94 ? -3.652 0.909 -1.455 1.00 95.81 94 LEU A O 1
ATOM 765 N N . TYR A 1 95 ? -3.349 2.969 -0.606 1.00 94.75 95 TYR A N 1
ATOM 766 C CA . TYR A 1 95 ? -2.272 3.409 -1.489 1.00 94.75 95 TYR A CA 1
ATOM 767 C C . TYR A 1 95 ? -1.030 3.720 -0.666 1.00 94.75 95 TYR A C 1
ATOM 769 O O . TYR A 1 95 ? -1.043 4.591 0.209 1.00 94.75 95 TYR A O 1
ATOM 777 N N . VAL A 1 96 ? 0.059 3.025 -0.967 1.00 94.31 96 VAL A N 1
ATOM 778 C CA . VAL A 1 96 ? 1.322 3.117 -0.242 1.00 94.31 96 VAL A CA 1
ATOM 779 C C . VAL A 1 96 ? 2.317 3.920 -1.065 1.00 94.31 96 VAL A C 1
ATOM 781 O O . VAL A 1 96 ? 2.725 3.514 -2.153 1.00 94.31 96 VAL A O 1
ATOM 784 N N . PHE A 1 97 ? 2.726 5.071 -0.537 1.00 90.50 97 PHE A N 1
ATOM 785 C CA . PHE A 1 97 ? 3.683 5.954 -1.196 1.00 90.50 97 PHE A CA 1
ATOM 786 C C . PHE A 1 97 ? 5.101 5.671 -0.709 1.00 90.50 97 PHE A C 1
ATOM 788 O O . PHE A 1 97 ? 5.392 5.779 0.485 1.00 90.50 97 PHE A O 1
ATOM 795 N N . ARG A 1 98 ? 6.013 5.400 -1.645 1.00 87.69 98 ARG A N 1
ATOM 796 C CA . ARG A 1 98 ? 7.448 5.268 -1.364 1.00 87.69 98 ARG A CA 1
ATOM 797 C C . ARG A 1 98 ? 8.066 6.625 -0.999 1.00 87.69 98 ARG A C 1
ATOM 799 O O . ARG A 1 98 ? 7.755 7.648 -1.609 1.00 87.69 98 ARG A O 1
ATOM 806 N N . LYS A 1 99 ? 8.987 6.640 -0.030 1.00 83.06 99 LYS A N 1
ATOM 807 C CA . LYS A 1 99 ? 9.694 7.849 0.440 1.00 83.06 99 LYS A CA 1
ATOM 808 C C . LYS A 1 99 ? 10.516 8.544 -0.641 1.00 83.06 99 LYS A C 1
ATOM 810 O O . LYS A 1 99 ? 10.432 9.764 -0.756 1.00 83.06 99 LYS A O 1
ATOM 815 N N . ASN A 1 100 ? 11.222 7.757 -1.448 1.00 79.12 100 ASN A N 1
ATOM 816 C CA . ASN A 1 100 ? 12.138 8.213 -2.493 1.00 79.12 100 ASN A CA 1
ATOM 817 C C . ASN A 1 100 ? 11.726 7.655 -3.868 1.00 79.12 100 ASN A C 1
ATOM 819 O O . ASN A 1 100 ? 12.547 7.087 -4.582 1.00 79.12 100 ASN A O 1
ATOM 823 N N . ALA A 1 101 ? 10.436 7.758 -4.211 1.00 74.94 101 ALA A N 1
ATOM 824 C CA . ALA A 1 101 ? 9.929 7.317 -5.511 1.00 74.94 101 ALA A CA 1
ATOM 825 C C . ALA A 1 101 ? 10.610 8.083 -6.654 1.00 74.94 101 ALA A C 1
ATOM 827 O O . ALA A 1 101 ? 10.597 9.317 -6.684 1.00 74.94 101 ALA A O 1
ATOM 828 N N . THR A 1 102 ? 11.190 7.353 -7.603 1.00 74.44 102 THR A N 1
ATOM 829 C CA . THR A 1 102 ? 11.724 7.926 -8.842 1.00 74.44 102 THR A CA 1
ATOM 830 C C . THR A 1 102 ? 10.688 7.840 -9.960 1.00 74.44 102 THR A C 1
ATOM 832 O O . THR A 1 102 ? 9.728 7.079 -9.872 1.00 74.44 102 THR A O 1
ATOM 835 N N . LYS A 1 103 ? 10.879 8.589 -11.056 1.00 72.88 103 LYS A N 1
ATOM 836 C CA . LYS A 1 103 ? 9.986 8.497 -12.228 1.00 72.88 103 LYS A CA 1
ATOM 837 C C . LYS A 1 103 ? 9.926 7.089 -12.832 1.00 72.88 103 LYS A C 1
ATOM 839 O O . LYS A 1 103 ? 8.918 6.766 -13.441 1.00 72.88 103 LYS A O 1
ATOM 844 N N . ALA A 1 104 ? 10.977 6.284 -12.664 1.00 70.81 104 ALA A N 1
ATOM 845 C CA . ALA A 1 104 ? 11.007 4.898 -13.125 1.00 70.81 104 ALA A CA 1
ATOM 846 C C . ALA A 1 104 ? 10.077 3.994 -12.302 1.00 70.81 104 ALA A C 1
ATOM 848 O O . ALA A 1 104 ? 9.532 3.040 -12.838 1.00 70.81 104 ALA A O 1
ATOM 849 N N . ASP A 1 105 ? 9.858 4.315 -11.022 1.00 70.19 105 ASP A N 1
ATOM 850 C CA . ASP A 1 105 ? 9.007 3.514 -10.139 1.00 70.19 105 ASP A CA 1
ATOM 851 C C . ASP A 1 105 ? 7.515 3.764 -10.380 1.00 70.19 105 ASP A C 1
ATOM 853 O O . ASP A 1 105 ? 6.713 2.862 -10.167 1.00 70.19 105 ASP A O 1
ATOM 857 N N . ILE A 1 106 ? 7.153 4.973 -10.825 1.00 76.69 106 ILE A N 1
ATOM 858 C CA . ILE A 1 106 ? 5.765 5.424 -10.973 1.00 76.69 106 ILE A CA 1
ATOM 859 C C . ILE A 1 106 ? 5.148 4.827 -12.241 1.00 76.69 106 ILE A C 1
ATOM 861 O O . ILE A 1 106 ? 5.562 5.151 -13.357 1.00 76.69 106 ILE A O 1
ATOM 865 N N . SER A 1 107 ? 4.107 4.011 -12.071 1.00 77.69 107 SER A N 1
ATOM 866 C CA . SER A 1 107 ? 3.329 3.491 -13.194 1.00 77.69 107 SER A CA 1
ATOM 867 C C . SER A 1 107 ? 2.569 4.600 -13.922 1.00 77.69 107 SER A C 1
ATOM 869 O O . SER A 1 107 ? 2.042 5.530 -13.309 1.00 77.69 107 SER A O 1
ATOM 871 N N . GLN A 1 108 ? 2.489 4.480 -15.248 1.00 77.19 108 GLN A N 1
ATOM 872 C CA . GLN A 1 108 ? 1.657 5.339 -16.097 1.00 77.19 108 GLN A CA 1
ATOM 873 C C . GLN A 1 108 ? 0.198 4.857 -16.171 1.00 77.19 108 GLN A C 1
ATOM 875 O O . GLN A 1 108 ? -0.661 5.558 -16.708 1.00 77.19 108 GLN A O 1
ATOM 880 N N . GLU A 1 109 ? -0.093 3.664 -15.649 1.00 77.69 109 GLU A N 1
ATOM 881 C CA . GLU A 1 109 ? -1.437 3.094 -15.636 1.00 77.69 109 GLU A CA 1
ATOM 882 C C . GLU A 1 109 ? -2.332 3.886 -14.678 1.00 77.69 109 GLU A C 1
ATOM 884 O O . GLU A 1 109 ? -1.909 4.297 -13.599 1.00 77.69 109 GLU A O 1
ATOM 889 N N . ARG A 1 110 ? -3.584 4.134 -15.071 1.00 74.81 110 ARG A N 1
ATOM 890 C CA . ARG A 1 110 ? -4.553 4.843 -14.216 1.00 74.81 110 ARG A CA 1
ATOM 891 C C . ARG A 1 110 ? -5.370 3.899 -13.347 1.00 74.81 110 ARG A C 1
ATOM 893 O O . ARG A 1 110 ? -5.761 4.278 -12.248 1.00 74.81 110 ARG A O 1
ATOM 900 N N . GLU A 1 111 ? -5.632 2.701 -13.848 1.00 84.62 111 GLU A N 1
ATOM 901 C CA . GLU A 1 111 ? -6.485 1.717 -13.193 1.00 84.62 111 GLU A CA 1
ATOM 902 C C . GLU A 1 111 ? -5.664 0.851 -12.236 1.00 84.62 111 GLU A C 1
ATOM 904 O O . GLU A 1 111 ? -4.498 0.546 -12.492 1.00 84.62 111 GLU A O 1
ATOM 909 N N . LEU A 1 112 ? -6.265 0.491 -11.100 1.00 86.69 112 LEU A N 1
ATOM 910 C CA . LEU A 1 112 ? -5.674 -0.471 -10.179 1.00 86.69 112 LEU A CA 1
ATOM 911 C C . LEU A 1 112 ? -5.928 -1.883 -10.723 1.00 86.69 112 LEU A C 1
ATOM 913 O O . LEU A 1 112 ? -7.077 -2.190 -11.044 1.00 86.69 112 LEU A O 1
ATOM 917 N N . PRO A 1 113 ? -4.905 -2.752 -10.806 1.00 89.06 113 PRO A N 1
ATOM 918 C CA . PRO A 1 113 ? -5.125 -4.150 -11.152 1.00 89.06 113 PRO A CA 1
ATOM 919 C C . PRO A 1 113 ? -5.915 -4.863 -10.047 1.00 89.06 113 PRO A C 1
ATOM 921 O O . PRO A 1 113 ? -5.973 -4.391 -8.905 1.00 89.06 113 PRO A O 1
ATOM 924 N N . GLU A 1 114 ? -6.491 -6.023 -10.373 1.00 90.06 114 GLU A N 1
ATOM 925 C CA . GLU A 1 114 ? -7.177 -6.854 -9.382 1.00 90.06 114 GLU A CA 1
ATOM 926 C C . GLU A 1 114 ? -6.239 -7.196 -8.208 1.00 90.06 114 GLU A C 1
ATOM 928 O O . GLU A 1 114 ? -5.069 -7.536 -8.433 1.00 90.06 114 GLU A O 1
ATOM 933 N N . PRO A 1 115 ? -6.713 -7.105 -6.950 1.00 91.69 115 PRO A N 1
ATOM 934 C CA . PRO A 1 115 ? -5.908 -7.487 -5.802 1.00 91.69 115 PRO A CA 1
ATOM 935 C C . PRO A 1 115 ? -5.532 -8.967 -5.871 1.00 91.69 115 PRO A C 1
ATOM 937 O O . PRO A 1 115 ? -6.398 -9.838 -5.946 1.00 91.69 115 PRO A O 1
ATOM 940 N N . ARG A 1 116 ? -4.235 -9.268 -5.783 1.00 92.81 116 ARG A N 1
ATOM 941 C CA . ARG A 1 116 ? -3.735 -10.650 -5.728 1.00 92.81 116 ARG A CA 1
ATOM 942 C C . ARG A 1 116 ? -3.159 -10.999 -4.366 1.00 92.81 116 ARG A C 1
ATOM 944 O O . ARG A 1 116 ? -2.745 -10.127 -3.608 1.00 92.81 116 ARG A O 1
ATOM 951 N N . ASN A 1 117 ? -3.078 -12.286 -4.057 1.00 89.69 117 ASN A N 1
ATOM 952 C CA . ASN A 1 117 ? -2.329 -12.729 -2.885 1.00 89.69 117 ASN A CA 1
ATOM 953 C C . ASN A 1 117 ? -0.825 -12.506 -3.102 1.00 89.69 117 ASN A C 1
ATOM 955 O O . ASN A 1 117 ? -0.319 -12.613 -4.222 1.00 89.69 117 ASN A O 1
ATOM 959 N N . THR A 1 118 ? -0.118 -12.195 -2.021 1.00 87.19 118 THR A N 1
ATOM 960 C CA . THR A 1 118 ? 1.341 -12.063 -2.006 1.00 87.19 118 THR A CA 1
ATOM 961 C C . THR A 1 118 ? 1.947 -13.161 -1.139 1.00 87.19 118 THR A C 1
ATOM 963 O O . THR A 1 118 ? 1.430 -13.468 -0.065 1.00 87.19 118 THR A O 1
ATOM 966 N N . ALA A 1 119 ? 3.057 -13.746 -1.589 1.00 86.38 119 ALA A N 1
ATOM 967 C CA . ALA A 1 119 ? 3.838 -14.697 -0.794 1.00 86.38 119 ALA A CA 1
ATOM 968 C C . ALA A 1 119 ? 4.679 -14.001 0.296 1.00 86.38 119 ALA A C 1
ATOM 970 O O . ALA A 1 119 ? 5.285 -14.662 1.138 1.00 86.38 119 ALA A O 1
ATOM 971 N N . HIS A 1 120 ? 4.729 -12.664 0.281 1.00 87.38 120 HIS A N 1
ATOM 972 C CA . HIS A 1 120 ? 5.583 -11.859 1.156 1.00 87.38 120 HIS A CA 1
ATOM 973 C C . HIS A 1 120 ? 4.853 -11.326 2.394 1.00 87.38 120 HIS A C 1
ATOM 975 O O . HIS A 1 120 ? 5.423 -10.547 3.160 1.00 87.38 120 HIS A O 1
ATOM 981 N N . PHE A 1 121 ? 3.599 -11.738 2.606 1.00 86.62 121 PHE A N 1
ATOM 982 C CA . PHE A 1 121 ? 2.820 -11.383 3.787 1.00 86.62 121 PHE A CA 1
ATOM 983 C C . PHE A 1 121 ? 3.092 -12.364 4.929 1.00 86.62 121 PHE A C 1
ATOM 985 O O . PHE A 1 121 ? 2.711 -13.531 4.868 1.00 86.62 121 PHE A O 1
ATOM 992 N N . TYR A 1 122 ? 3.718 -11.862 5.993 1.00 78.56 122 TYR A N 1
ATOM 993 C CA . TYR A 1 122 ? 3.940 -12.603 7.230 1.00 78.56 122 TYR A CA 1
ATOM 994 C C . TYR A 1 122 ? 3.350 -11.780 8.376 1.00 78.56 122 TYR A C 1
ATOM 996 O O . TYR A 1 122 ? 3.932 -10.750 8.732 1.00 78.56 122 TYR A O 1
ATOM 1004 N N . PRO A 1 123 ? 2.193 -12.171 8.936 1.00 64.69 123 PRO A N 1
ATOM 1005 C CA . PRO A 1 123 ? 1.648 -11.476 10.091 1.00 64.69 123 PRO A CA 1
ATOM 1006 C C . PRO A 1 123 ? 2.666 -11.547 11.240 1.00 64.69 123 PRO A C 1
ATOM 1008 O O . PRO A 1 123 ? 3.343 -12.563 11.432 1.00 64.69 123 PRO A O 1
ATOM 1011 N N . CYS A 1 124 ? 2.804 -10.449 11.991 1.00 55.88 124 CYS A N 1
ATOM 1012 C CA . CYS A 1 124 ? 3.852 -10.249 13.002 1.00 55.88 124 CYS A CA 1
ATOM 1013 C C . CYS A 1 124 ? 3.807 -11.261 14.177 1.00 55.88 124 CYS A C 1
ATOM 1015 O O . CYS A 1 124 ? 4.669 -11.225 15.053 1.00 55.88 124 CYS A O 1
ATOM 1017 N N . ASP A 1 125 ? 2.865 -12.205 14.180 1.00 51.75 125 ASP A N 1
ATOM 1018 C CA . ASP A 1 125 ? 2.676 -13.222 15.215 1.00 51.75 125 ASP A CA 1
ATOM 1019 C C . ASP A 1 125 ? 3.235 -14.611 14.846 1.00 51.75 125 ASP A C 1
ATOM 1021 O O . ASP A 1 125 ? 2.939 -15.604 15.510 1.00 51.75 125 ASP A O 1
ATOM 1025 N N . THR A 1 126 ? 4.131 -14.714 13.855 1.00 45.25 126 THR A N 1
ATOM 1026 C CA . THR A 1 126 ? 4.917 -15.949 13.694 1.00 45.25 126 THR A CA 1
ATOM 1027 C C . THR A 1 126 ? 6.061 -15.945 14.709 1.00 45.25 126 THR A C 1
ATOM 1029 O O . THR A 1 126 ? 7.205 -15.611 14.392 1.00 45.25 126 THR A O 1
ATOM 1032 N N . LYS A 1 127 ? 5.771 -16.310 15.966 1.00 42.12 127 LYS A N 1
ATOM 1033 C CA . LYS A 1 127 ? 6.821 -16.820 16.855 1.00 42.12 127 LYS A CA 1
ATOM 1034 C C . LYS A 1 127 ? 7.464 -17.992 16.121 1.00 42.12 127 LYS A C 1
ATOM 1036 O O . LYS A 1 127 ? 6.862 -19.055 16.010 1.00 42.12 127 LYS A O 1
ATOM 1041 N N . SER A 1 128 ? 8.675 -17.783 15.615 1.00 44.12 128 SER A N 1
ATOM 1042 C CA . SER A 1 128 ? 9.567 -18.859 15.204 1.00 44.12 128 SER A CA 1
ATOM 1043 C C . SER A 1 128 ? 9.895 -19.677 16.455 1.00 44.12 128 SER A C 1
ATOM 1045 O O . SER A 1 128 ? 10.857 -19.411 17.168 1.00 44.12 128 SER A O 1
ATOM 1047 N N . GLY A 1 129 ? 9.001 -20.601 16.799 1.00 44.41 129 GLY A N 1
ATOM 1048 C CA . GLY A 1 129 ? 9.248 -21.682 17.733 1.00 44.41 129 GLY A CA 1
ATOM 1049 C C . GLY A 1 129 ? 9.903 -22.814 16.961 1.00 44.41 129 GLY A C 1
ATOM 1050 O O . GLY A 1 129 ? 9.237 -23.785 16.622 1.00 44.41 129 GLY A O 1
ATOM 1051 N N . ALA A 1 130 ? 11.184 -22.660 16.641 1.00 37.72 130 ALA A N 1
ATOM 1052 C CA . ALA A 1 130 ? 12.032 -23.800 16.336 1.00 37.72 130 ALA A CA 1
ATOM 1053 C C . ALA A 1 130 ? 12.716 -24.190 17.651 1.00 37.72 130 ALA A C 1
ATOM 1055 O O . ALA A 1 130 ? 13.582 -23.465 18.144 1.00 37.72 130 ALA A O 1
ATOM 1056 N N . ALA A 1 131 ? 12.196 -25.263 18.250 1.00 37.34 131 ALA A N 1
ATOM 1057 C CA . ALA A 1 131 ? 12.848 -26.021 19.311 1.00 37.34 131 ALA A CA 1
ATOM 1058 C C . ALA A 1 131 ? 14.091 -26.745 18.773 1.00 37.34 131 ALA A C 1
ATOM 1060 O O . ALA A 1 131 ? 14.105 -27.055 17.558 1.00 37.34 131 ALA A O 1
#

pLDDT: mean 81.54, std 15.53, range [37.34, 95.81]

Secondary structure (DSSP, 8-state):
--EEEEEEEEETTEEEEEEEEESS--SSHHHHHHHHHHHHHHHHHHHHHHSTTS-S------S--EEEEEEEETTTTEEEE--SGGG--TT-EEEEEETT--TTTS----SPPPPEE-TT---TT------

Foldseek 3Di:
DWQKEWEWEQAQQDIAIAIATHNDQPPWVVLVQVQVLQQVLVVNVVVCVPPPPNPSVPDPPDRFGFDFKWWQDPVVNDTHTDPTSVVDGRHIYMYTDGPDDDPSRHHPDPDHDDHYHTPRGDRPPPPPPPD

Organism: Trypanosoma congolense (strain IL3000) (NCBI:txid1068625)

Radius of gyration: 15.16 Å; chains: 1; bounding box: 39×37×38 Å

Sequence (131 aa):
MVFVLLACSDICGKKVNVTLPFENPPKSLEELYRVVEQVFRGEEKEMKQSTEGGNYDSRPSEPFTCRRIQRYDDDKRAWVEITNEKQLCACDQLYVFRKNATKADISQERELPEPRNTAHFYPCDTKSGAA